Protein AF-A0A3B9QFB2-F1 (afdb_monomer)

Radius of gyration: 14.06 Å; Cα contacts (8 Å, |Δi|>4): 126; chains: 1; bounding box: 36×25×36 Å

Structure (mmCIF, N/CA/C/O backbone):
data_AF-A0A3B9QFB2-F1
#
_entry.id   AF-A0A3B9QFB2-F1
#
loop_
_atom_site.group_PDB
_atom_site.id
_atom_site.type_symbol
_atom_site.label_atom_id
_atom_site.label_alt_id
_atom_site.label_comp_id
_atom_site.label_asym_id
_atom_site.label_entity_id
_atom_site.label_seq_id
_atom_site.pdbx_PDB_ins_code
_atom_site.Cartn_x
_atom_site.Cartn_y
_atom_site.Cartn_z
_atom_site.occupancy
_atom_site.B_iso_or_equiv
_atom_site.auth_seq_id
_atom_site.auth_comp_id
_atom_site.auth_asym_id
_atom_site.auth_atom_id
_atom_site.pdbx_PDB_model_num
ATOM 1 N N . MET A 1 1 ? -4.551 10.655 -9.762 1.00 57.44 1 MET A N 1
ATOM 2 C CA . MET A 1 1 ? -4.635 10.297 -8.331 1.00 57.44 1 MET A CA 1
ATOM 3 C C . MET A 1 1 ? -3.223 10.327 -7.783 1.00 57.44 1 MET A C 1
ATOM 5 O O . MET A 1 1 ? -2.308 10.171 -8.579 1.00 57.44 1 MET A O 1
ATOM 9 N N . SER A 1 2 ? -3.035 10.685 -6.512 1.00 72.31 2 SER A N 1
ATOM 10 C CA . SER A 1 2 ? -1.705 11.011 -5.984 1.00 72.31 2 SER A CA 1
ATOM 11 C C . SER A 1 2 ? -1.165 9.862 -5.139 1.00 72.31 2 SER A C 1
ATOM 13 O O . SER A 1 2 ? -1.723 9.580 -4.077 1.00 72.31 2 SER A O 1
ATOM 15 N N . LEU A 1 3 ? -0.018 9.305 -5.550 1.00 87.94 3 LEU A N 1
ATOM 16 C CA . LEU A 1 3 ? 0.827 8.370 -4.790 1.00 87.94 3 LEU A CA 1
ATOM 17 C C . LEU A 1 3 ? 1.001 8.771 -3.306 1.00 87.94 3 LEU A C 1
ATOM 19 O O . LEU A 1 3 ? 1.260 7.934 -2.439 1.00 87.94 3 LEU A O 1
ATOM 23 N N . TYR A 1 4 ? 0.840 10.060 -2.995 1.00 90.38 4 TYR A N 1
ATOM 24 C CA . TYR A 1 4 ? 0.810 10.587 -1.637 1.00 90.38 4 TYR A CA 1
ATOM 25 C C . TYR A 1 4 ? -0.166 9.856 -0.703 1.00 90.38 4 TYR A C 1
ATOM 27 O O . TYR A 1 4 ? 0.244 9.474 0.391 1.00 90.38 4 TYR A O 1
ATOM 35 N N . TYR A 1 5 ? -1.432 9.656 -1.091 1.00 93.31 5 TYR A N 1
ATOM 36 C CA . TYR A 1 5 ? -2.428 9.080 -0.176 1.00 93.31 5 TYR A CA 1
ATOM 37 C C . TYR A 1 5 ? -2.165 7.600 0.106 1.00 93.31 5 TYR A C 1
ATOM 39 O O . TYR A 1 5 ? -2.332 7.175 1.247 1.00 93.31 5 TYR A O 1
ATOM 47 N N . VAL A 1 6 ? -1.664 6.849 -0.882 1.00 93.94 6 VAL A N 1
ATOM 48 C CA . VAL A 1 6 ? -1.227 5.455 -0.699 1.00 93.94 6 VAL A CA 1
ATOM 49 C C . VAL A 1 6 ? -0.061 5.385 0.288 1.00 93.94 6 VAL A C 1
ATOM 51 O O . VAL A 1 6 ? -0.112 4.636 1.261 1.00 93.94 6 VAL A O 1
ATOM 54 N N . GLN A 1 7 ? 0.977 6.206 0.088 1.00 91.94 7 GLN A N 1
ATOM 55 C CA . GLN A 1 7 ? 2.131 6.226 0.991 1.00 91.94 7 GLN A CA 1
ATOM 56 C C . GLN A 1 7 ? 1.758 6.693 2.399 1.00 91.94 7 GLN A C 1
ATOM 58 O O . GLN A 1 7 ? 2.254 6.134 3.372 1.00 91.94 7 GLN A O 1
ATOM 63 N N . LYS A 1 8 ? 0.870 7.687 2.519 1.00 92.94 8 LYS A N 1
ATOM 64 C CA . LYS A 1 8 ? 0.374 8.167 3.810 1.00 92.94 8 LYS A CA 1
ATOM 65 C C . LYS A 1 8 ? -0.391 7.072 4.552 1.00 92.94 8 LYS A C 1
ATOM 67 O O . LYS A 1 8 ? -0.109 6.846 5.723 1.00 92.94 8 LYS A O 1
ATOM 72 N N . PHE A 1 9 ? -1.307 6.383 3.871 1.00 95.31 9 PHE A N 1
ATOM 73 C CA . PHE A 1 9 ? -2.056 5.270 4.452 1.00 95.31 9 PHE A CA 1
ATOM 74 C C . PHE A 1 9 ? -1.113 4.185 4.983 1.00 95.31 9 PHE A C 1
ATOM 76 O O . PHE A 1 9 ? -1.206 3.801 6.145 1.00 95.31 9 PHE A O 1
ATOM 83 N N . LEU A 1 10 ? -0.161 3.737 4.159 1.00 95.25 10 LEU A N 1
ATOM 84 C CA . LEU A 1 10 ? 0.792 2.699 4.555 1.00 95.25 10 LEU A CA 1
ATOM 85 C C . LEU A 1 10 ? 1.719 3.162 5.686 1.00 95.25 10 LEU A C 1
ATOM 87 O O . LEU A 1 10 ? 2.029 2.386 6.585 1.00 95.25 10 LEU A O 1
ATOM 91 N N . PHE A 1 11 ? 2.140 4.427 5.680 1.00 93.19 11 PHE A N 1
ATOM 92 C CA . PHE A 1 11 ? 2.934 4.998 6.766 1.00 93.19 11 PHE A CA 1
ATOM 93 C C . PHE A 1 11 ? 2.178 4.994 8.101 1.00 93.19 11 PHE A C 1
ATOM 95 O O . PHE A 1 11 ? 2.762 4.633 9.122 1.00 93.19 11 PHE A O 1
ATOM 102 N N . GLU A 1 12 ? 0.899 5.379 8.103 1.00 94.56 12 GLU A N 1
ATOM 103 C CA . GLU A 1 12 ? 0.051 5.330 9.299 1.00 94.56 12 GLU A CA 1
ATOM 104 C C . GLU A 1 12 ? -0.164 3.878 9.752 1.00 94.56 12 GLU A C 1
ATOM 106 O O . GLU A 1 12 ? 0.034 3.562 10.925 1.00 94.56 12 GLU A O 1
ATOM 111 N N . LEU A 1 13 ? -0.468 2.972 8.817 1.00 95.44 13 LEU A N 1
ATOM 112 C CA . LEU A 1 13 ? -0.698 1.553 9.102 1.00 95.44 13 LEU A CA 1
ATOM 113 C C . LEU A 1 13 ? 0.531 0.873 9.716 1.00 95.44 13 LEU A C 1
ATOM 115 O O . LEU A 1 13 ? 0.411 0.093 10.654 1.00 95.44 13 LEU A O 1
ATOM 119 N N . ASN A 1 14 ? 1.729 1.195 9.240 1.00 92.06 14 ASN A N 1
ATOM 120 C CA . ASN A 1 14 ? 2.963 0.590 9.740 1.00 92.06 14 ASN A CA 1
ATOM 121 C C . ASN A 1 14 ? 3.373 1.080 11.142 1.00 92.06 14 ASN A C 1
ATOM 123 O O . ASN A 1 14 ? 4.334 0.557 11.701 1.00 92.06 14 ASN A O 1
ATOM 127 N N . ARG A 1 15 ? 2.698 2.092 11.707 1.00 91.69 15 ARG A N 1
ATOM 128 C CA . ARG A 1 15 ? 3.122 2.760 12.952 1.00 91.69 15 ARG A CA 1
ATOM 129 C C . ARG A 1 15 ? 2.081 2.767 14.067 1.00 91.69 15 ARG A C 1
ATOM 131 O O . ARG A 1 15 ? 2.457 2.998 15.212 1.00 91.69 15 ARG A O 1
ATOM 138 N N . ASP A 1 16 ? 0.808 2.578 13.743 1.00 93.94 16 ASP A N 1
ATOM 139 C CA . ASP A 1 16 ? -0.302 2.697 14.688 1.00 93.94 16 ASP A CA 1
ATOM 140 C C . ASP A 1 16 ? -1.025 1.347 14.850 1.00 93.94 16 ASP A C 1
ATOM 142 O O . ASP A 1 16 ? -1.695 0.871 13.933 1.00 93.94 16 ASP A O 1
ATOM 146 N N . GLU A 1 17 ? -0.896 0.734 16.031 1.00 93.25 17 GLU A N 1
ATOM 147 C CA . GLU A 1 17 ? -1.518 -0.555 16.374 1.00 93.25 17 GLU A CA 1
ATOM 148 C C . GLU A 1 17 ? -3.059 -0.497 16.389 1.00 93.25 17 GLU A C 1
ATOM 150 O O . GLU A 1 17 ? -3.731 -1.469 16.017 1.00 93.25 17 GLU A O 1
ATOM 155 N N . ASP A 1 18 ? -3.644 0.645 16.766 1.00 95.38 18 ASP A N 1
ATOM 156 C CA . ASP A 1 18 ? -5.095 0.839 16.715 1.00 95.38 18 ASP A CA 1
ATOM 157 C C . ASP A 1 18 ? -5.554 0.890 15.257 1.00 95.38 18 ASP A C 1
ATOM 159 O O . ASP A 1 18 ? -6.592 0.320 14.898 1.00 95.38 18 ASP A O 1
ATOM 163 N N . PHE A 1 19 ? -4.779 1.547 14.393 1.00 95.50 19 PHE A N 1
ATOM 164 C CA . PHE A 1 19 ? -5.082 1.604 12.968 1.00 95.50 19 PHE A CA 1
ATOM 165 C C . PHE A 1 19 ? -4.895 0.247 12.282 1.00 95.50 19 PHE A C 1
ATOM 167 O O . PHE A 1 19 ? -5.755 -0.152 11.495 1.00 95.50 19 PHE A O 1
ATOM 174 N N . GLN A 1 20 ? -3.867 -0.516 12.657 1.00 95.56 20 GLN A N 1
ATOM 175 C CA . GLN A 1 20 ? -3.695 -1.914 12.246 1.00 95.56 20 GLN A CA 1
ATOM 176 C C . GLN A 1 20 ? -4.895 -2.775 12.625 1.00 95.56 20 GLN A C 1
ATOM 178 O O . GLN A 1 20 ? -5.416 -3.514 11.789 1.00 95.56 20 GLN A O 1
ATOM 183 N N . SER A 1 21 ? -5.377 -2.643 13.861 1.00 95.44 21 SER A N 1
ATOM 184 C CA . SER A 1 21 ? -6.541 -3.386 14.348 1.00 95.44 21 SER A CA 1
ATOM 185 C C . SER A 1 21 ? -7.809 -3.028 13.567 1.00 95.44 21 SER A C 1
ATOM 187 O O . SER A 1 21 ? -8.580 -3.912 13.189 1.00 95.44 21 SER A O 1
ATOM 189 N N . ARG A 1 22 ? -8.014 -1.737 13.264 1.00 95.25 22 ARG A N 1
ATOM 190 C CA . ARG A 1 22 ? -9.137 -1.265 12.432 1.00 95.25 22 ARG A CA 1
ATOM 191 C C . ARG A 1 22 ? -9.052 -1.800 11.007 1.00 95.25 22 ARG A C 1
ATOM 193 O O . ARG A 1 22 ? -10.048 -2.297 10.493 1.00 95.25 22 ARG A O 1
ATOM 200 N N . TYR A 1 23 ? -7.874 -1.737 10.395 1.00 96.50 23 TYR A N 1
ATOM 201 C CA . TYR A 1 23 ? -7.634 -2.260 9.055 1.00 96.50 23 TYR A CA 1
ATOM 202 C C . TYR A 1 23 ? -7.814 -3.782 8.985 1.00 96.50 23 TYR A C 1
ATOM 204 O O . TYR A 1 23 ? -8.439 -4.284 8.053 1.00 96.50 23 TYR A O 1
ATOM 212 N N . ALA A 1 24 ? -7.347 -4.529 9.987 1.00 94.31 24 ALA A N 1
ATOM 213 C CA . ALA A 1 24 ? -7.548 -5.973 10.060 1.00 94.31 24 ALA A CA 1
ATOM 214 C C . ALA A 1 24 ? -9.033 -6.355 10.210 1.00 94.31 24 ALA A C 1
ATOM 216 O O . ALA A 1 24 ? -9.456 -7.371 9.658 1.00 94.31 24 ALA A O 1
ATOM 217 N N . ALA A 1 25 ? -9.819 -5.544 10.926 1.00 96.31 25 ALA A N 1
ATOM 218 C CA . ALA A 1 25 ? -11.251 -5.764 11.121 1.00 96.31 25 ALA A CA 1
ATOM 219 C C . ALA A 1 25 ? -12.096 -5.385 9.890 1.00 96.31 25 ALA A C 1
ATOM 221 O O . ALA A 1 25 ? -13.017 -6.119 9.532 1.00 96.31 25 ALA A O 1
ATOM 222 N N . ASP A 1 26 ? -11.791 -4.258 9.243 1.00 96.19 26 ASP A N 1
ATOM 223 C CA . ASP A 1 26 ? -12.456 -3.794 8.024 1.00 96.19 26 ASP A CA 1
ATOM 224 C C . ASP A 1 26 ? -11.473 -3.029 7.128 1.00 96.19 26 ASP A C 1
ATOM 226 O O . ASP A 1 26 ? -11.291 -1.812 7.242 1.00 96.19 26 ASP A O 1
ATOM 230 N N .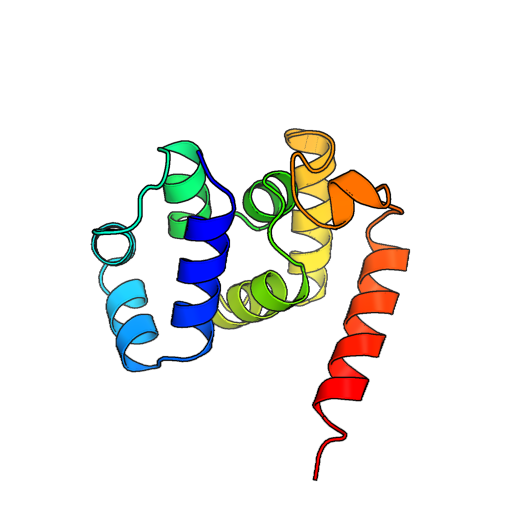 ARG A 1 27 ? -10.857 -3.757 6.189 1.00 94.12 27 ARG A N 1
ATOM 231 C CA . ARG A 1 27 ? -9.865 -3.186 5.269 1.00 94.12 27 ARG A CA 1
ATOM 232 C C . ARG A 1 27 ? -10.447 -2.060 4.430 1.00 94.12 27 ARG A C 1
ATOM 234 O O . ARG A 1 27 ? -9.784 -1.050 4.242 1.00 94.12 27 ARG A O 1
ATOM 241 N N . ARG A 1 28 ? -11.673 -2.215 3.920 1.00 93.94 28 ARG A N 1
ATOM 242 C CA . ARG A 1 28 ? -12.287 -1.216 3.034 1.00 93.94 28 ARG A CA 1
ATOM 243 C C . ARG A 1 28 ? -12.745 0.005 3.828 1.00 93.94 28 ARG A C 1
ATOM 245 O O . ARG A 1 28 ? -12.570 1.126 3.359 1.00 93.94 28 ARG A O 1
ATOM 252 N N . GLY A 1 29 ? -13.268 -0.200 5.035 1.00 94.69 29 GLY A N 1
ATOM 253 C CA . GLY A 1 29 ? -13.609 0.878 5.960 1.00 94.69 29 GLY A CA 1
ATOM 254 C C . GLY A 1 29 ? -12.395 1.693 6.406 1.00 94.69 29 GLY A C 1
ATOM 255 O O . GLY A 1 29 ? -12.488 2.914 6.491 1.00 94.69 29 GLY A O 1
ATOM 256 N N . ALA A 1 30 ? -11.236 1.060 6.614 1.00 94.94 30 ALA A N 1
ATOM 257 C CA . ALA A 1 30 ? -10.003 1.753 6.998 1.00 94.94 30 ALA A CA 1
ATOM 258 C C . ALA A 1 30 ? -9.448 2.693 5.910 1.00 94.94 30 ALA A C 1
ATOM 260 O O . ALA A 1 30 ? -8.717 3.628 6.230 1.00 94.94 30 ALA A O 1
ATOM 261 N N . LEU A 1 31 ? -9.822 2.487 4.642 1.00 94.56 31 LEU A N 1
ATOM 262 C CA . LEU A 1 31 ? -9.474 3.379 3.530 1.00 94.56 31 LEU A CA 1
ATOM 263 C C . LEU A 1 31 ? -10.365 4.629 3.462 1.00 94.56 31 LEU A C 1
ATOM 265 O O . LEU A 1 31 ? -10.075 5.554 2.700 1.00 94.56 31 LEU A O 1
ATOM 269 N N . ALA A 1 32 ? -11.456 4.680 4.233 1.00 91.81 32 ALA A N 1
ATOM 270 C CA . ALA A 1 32 ? -12.363 5.817 4.220 1.00 91.81 32 ALA A CA 1
ATOM 271 C C . ALA A 1 32 ? -11.644 7.096 4.683 1.00 91.81 32 ALA A C 1
ATOM 273 O O . ALA A 1 32 ? -11.049 7.144 5.756 1.00 91.81 32 ALA A O 1
ATOM 274 N N . GLY A 1 33 ? -11.730 8.156 3.874 1.00 88.94 33 GLY A N 1
ATOM 275 C CA . GLY A 1 33 ? -11.075 9.442 4.146 1.00 88.94 33 GLY A CA 1
ATOM 276 C C . GLY A 1 33 ? -9.738 9.645 3.428 1.00 88.94 33 GLY A C 1
ATOM 277 O O . GLY A 1 33 ? -9.203 10.754 3.466 1.00 88.94 33 GLY A O 1
ATOM 278 N N . PHE A 1 34 ? -9.233 8.629 2.726 1.00 92.44 34 PHE A N 1
ATOM 279 C CA . PHE A 1 34 ? -8.123 8.766 1.785 1.00 92.44 34 PHE A CA 1
ATOM 280 C C . PHE A 1 34 ? -8.673 8.937 0.362 1.00 92.44 34 PHE A C 1
ATOM 282 O O . PHE A 1 34 ? -9.587 8.220 -0.046 1.00 92.44 34 PHE A O 1
ATOM 289 N N . ASP A 1 35 ? -8.130 9.893 -0.396 1.00 93.50 35 ASP A N 1
ATOM 290 C CA . ASP A 1 35 ? -8.498 10.104 -1.803 1.00 93.50 35 ASP A CA 1
ATOM 291 C C . ASP A 1 35 ? -7.747 9.092 -2.679 1.00 93.50 35 ASP A C 1
ATOM 293 O O . ASP A 1 35 ? -6.661 9.366 -3.193 1.00 93.50 35 ASP A O 1
ATOM 297 N N . LEU A 1 36 ? -8.300 7.878 -2.731 1.00 93.94 36 LEU A N 1
ATOM 298 C CA . LEU A 1 36 ? -7.746 6.715 -3.418 1.00 93.94 36 LEU A CA 1
ATOM 299 C C . LEU A 1 36 ? -8.660 6.299 -4.572 1.00 93.94 36 LEU A C 1
ATOM 301 O O . LEU A 1 36 ? -9.877 6.167 -4.413 1.00 93.94 36 LEU A O 1
ATOM 305 N N . SER A 1 37 ? -8.064 6.010 -5.720 1.00 93.69 37 SER A N 1
ATOM 306 C CA . SER A 1 37 ? -8.727 5.363 -6.851 1.00 93.69 37 SER A CA 1
ATOM 307 C C . SER A 1 37 ? -9.147 3.930 -6.529 1.00 93.69 37 SER A C 1
ATOM 309 O O . SER A 1 37 ? -8.650 3.307 -5.592 1.00 93.69 37 SER A O 1
ATOM 311 N N . ASP A 1 38 ? -10.028 3.369 -7.357 1.00 92.81 38 ASP A N 1
ATOM 312 C CA . ASP A 1 38 ? -10.436 1.968 -7.227 1.00 92.81 38 ASP A CA 1
ATOM 313 C C . ASP A 1 38 ? -9.249 0.995 -7.361 1.00 92.81 38 ASP A C 1
ATOM 315 O O . ASP A 1 38 ? -9.213 -0.021 -6.668 1.00 92.81 38 ASP A O 1
ATOM 319 N N . GLU A 1 39 ? -8.261 1.317 -8.209 1.00 92.94 39 GLU A N 1
ATOM 320 C CA . GLU A 1 39 ? -7.025 0.533 -8.383 1.00 92.94 39 GLU A CA 1
ATOM 321 C C . GLU A 1 39 ? -6.201 0.518 -7.086 1.00 92.94 39 GLU A C 1
ATOM 323 O O . GLU A 1 39 ? -5.830 -0.549 -6.601 1.00 92.94 39 GLU A O 1
ATOM 328 N N . GLU A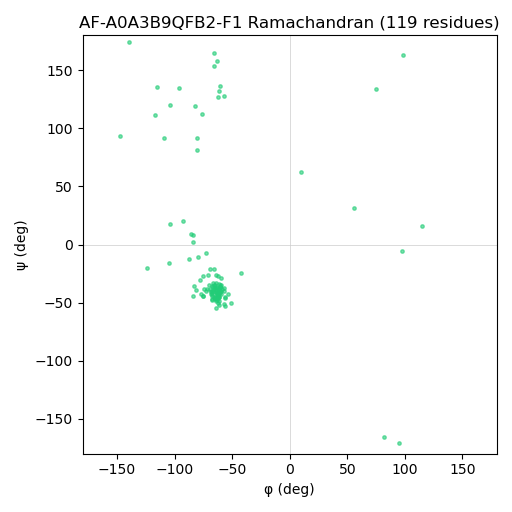 1 40 ? -5.984 1.685 -6.473 1.00 94.31 40 GLU A N 1
ATOM 329 C CA . GLU A 1 40 ? -5.225 1.825 -5.222 1.00 94.31 40 GLU A CA 1
ATOM 330 C C . GLU A 1 40 ? -5.949 1.178 -4.036 1.00 94.31 40 GLU A C 1
ATOM 332 O O . GLU A 1 40 ? -5.332 0.478 -3.233 1.00 94.31 40 GLU A O 1
ATOM 337 N N . GLN A 1 41 ? -7.269 1.362 -3.934 1.00 94.88 41 GLN A N 1
ATOM 338 C CA . GLN A 1 41 ? -8.064 0.713 -2.892 1.00 94.88 41 GLN A CA 1
ATOM 339 C C . GLN A 1 41 ? -7.992 -0.809 -3.012 1.00 94.88 41 GLN A C 1
ATOM 341 O O . GLN A 1 41 ? -7.838 -1.511 -2.010 1.00 94.88 41 GLN A O 1
ATOM 346 N N . ARG A 1 42 ? -8.079 -1.337 -4.236 1.00 94.69 42 ARG A N 1
ATOM 347 C CA . ARG A 1 42 ? -7.937 -2.771 -4.476 1.00 94.69 42 ARG A CA 1
ATOM 348 C C . ARG A 1 42 ? -6.556 -3.262 -4.053 1.00 94.69 42 ARG A C 1
ATOM 350 O O . ARG A 1 42 ? -6.485 -4.211 -3.281 1.00 94.69 42 ARG A O 1
ATOM 357 N N . ALA A 1 43 ? -5.498 -2.569 -4.472 1.00 94.50 43 ALA A N 1
ATOM 358 C CA . ALA A 1 43 ? -4.123 -2.921 -4.130 1.00 94.50 43 ALA A CA 1
ATOM 359 C C . ALA A 1 43 ? -3.898 -2.984 -2.609 1.00 94.50 43 ALA A C 1
ATOM 361 O O . ALA A 1 43 ? -3.256 -3.903 -2.107 1.00 94.50 43 ALA A O 1
ATOM 362 N N . LEU A 1 44 ? -4.486 -2.044 -1.864 1.00 95.19 44 LEU A N 1
ATOM 363 C CA . LEU A 1 44 ? -4.407 -2.012 -0.404 1.00 95.19 44 LEU A CA 1
ATOM 364 C C . LEU A 1 44 ? -5.261 -3.100 0.260 1.00 95.19 44 LEU A C 1
ATOM 366 O O . LEU A 1 44 ? -4.820 -3.698 1.228 1.00 95.19 44 LEU A O 1
ATOM 370 N N . THR A 1 45 ? -6.471 -3.380 -0.231 1.00 95.38 45 THR A N 1
ATOM 371 C CA . THR A 1 45 ? -7.354 -4.390 0.391 1.00 95.38 45 THR A CA 1
ATOM 372 C C . THR A 1 45 ? -6.982 -5.843 0.070 1.00 95.38 45 THR A C 1
ATOM 374 O O . THR A 1 45 ? -7.220 -6.720 0.912 1.00 95.38 45 THR A O 1
ATOM 377 N N . GLU A 1 46 ? -6.405 -6.103 -1.109 1.00 94.62 46 GLU A N 1
ATOM 378 C CA . GLU A 1 46 ? -5.932 -7.414 -1.598 1.00 94.62 46 GLU A CA 1
ATOM 379 C C . GLU A 1 46 ? -4.441 -7.685 -1.301 1.00 94.62 46 GLU A C 1
ATOM 381 O O . GLU A 1 46 ? -3.892 -8.671 -1.784 1.00 94.62 46 GLU A O 1
ATOM 386 N N . PRO A 1 47 ? -3.857 -6.969 -0.329 1.00 91.69 47 PRO A N 1
ATOM 387 C CA . PRO A 1 47 ? -2.415 -6.654 -0.236 1.00 91.69 47 PRO A CA 1
ATOM 388 C C . PRO A 1 47 ? -1.571 -6.999 -1.477 1.00 91.69 47 PRO A C 1
ATOM 390 O O . PRO A 1 47 ? -0.652 -7.814 -1.418 1.00 91.69 47 PRO A O 1
ATOM 393 N N . ASP A 1 48 ? -1.874 -6.364 -2.609 1.00 95.00 48 ASP A N 1
ATOM 394 C CA . ASP A 1 48 ? -1.185 -6.613 -3.876 1.00 95.00 48 ASP A CA 1
ATOM 395 C C . ASP A 1 48 ? 0.152 -5.857 -3.912 1.00 95.00 48 ASP A C 1
ATOM 397 O O . ASP A 1 48 ? 0.234 -4.687 -4.301 1.00 95.00 48 ASP A O 1
ATOM 401 N N . ILE A 1 49 ? 1.216 -6.530 -3.468 1.00 95.25 49 ILE A N 1
ATOM 402 C CA . ILE A 1 49 ? 2.571 -5.969 -3.412 1.00 95.25 49 ILE A CA 1
ATOM 403 C C . ILE A 1 49 ? 3.053 -5.538 -4.802 1.00 95.25 49 ILE A C 1
ATOM 405 O O . ILE A 1 49 ? 3.681 -4.486 -4.935 1.00 95.25 49 ILE A O 1
ATOM 409 N N . GLY A 1 50 ? 2.748 -6.324 -5.836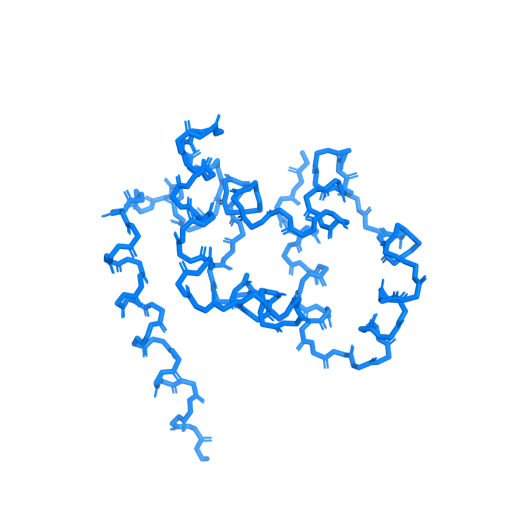 1.00 93.75 50 GLY A N 1
ATOM 410 C CA . GLY A 1 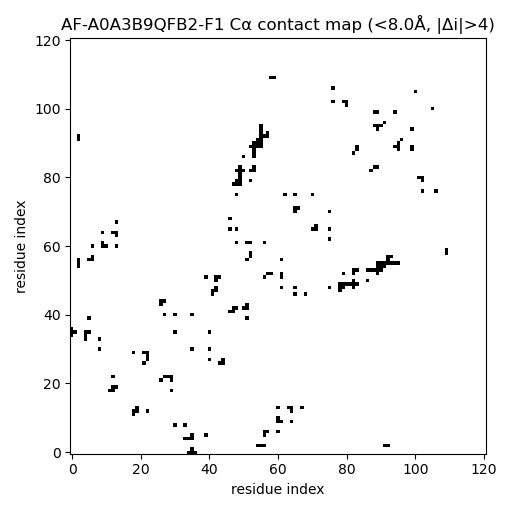50 ? 3.173 -6.049 -7.204 1.00 93.75 50 GLY A CA 1
ATOM 411 C C . GLY A 1 50 ? 2.545 -4.769 -7.750 1.00 93.75 50 GLY A C 1
ATOM 412 O O . GLY A 1 50 ? 3.251 -3.907 -8.280 1.00 93.75 50 GLY A O 1
ATOM 413 N N . LEU A 1 51 ? 1.236 -4.605 -7.559 1.00 94.25 51 LEU A N 1
ATOM 414 C CA . LEU A 1 51 ? 0.517 -3.407 -7.978 1.00 94.25 51 LEU A CA 1
ATOM 415 C C . LEU A 1 51 ? 0.922 -2.174 -7.158 1.00 94.25 51 LEU A C 1
ATOM 417 O O . LEU A 1 51 ? 1.151 -1.110 -7.733 1.00 94.25 51 LEU A O 1
ATOM 421 N N . LEU A 1 52 ? 1.079 -2.299 -5.836 1.00 94.38 52 LEU A N 1
ATOM 422 C CA . LEU A 1 52 ? 1.553 -1.196 -4.987 1.00 94.38 52 LEU A CA 1
ATOM 423 C C . LEU A 1 52 ? 2.956 -0.730 -5.396 1.00 94.38 52 LEU A C 1
ATOM 425 O O . LEU A 1 52 ? 3.221 0.475 -5.466 1.00 94.38 52 LEU A O 1
ATOM 429 N N . PHE A 1 53 ? 3.846 -1.667 -5.722 1.00 92.19 53 PHE A N 1
ATOM 430 C CA . PHE A 1 53 ? 5.171 -1.336 -6.228 1.00 92.19 53 PHE A CA 1
ATOM 431 C C . PHE A 1 53 ? 5.105 -0.644 -7.592 1.00 92.19 53 PHE A C 1
ATOM 433 O O . PHE A 1 53 ? 5.730 0.398 -7.787 1.00 92.19 53 PHE A O 1
ATOM 440 N N . HIS A 1 54 ? 4.293 -1.171 -8.511 1.00 91.06 54 HIS A N 1
ATOM 441 C CA . HIS A 1 54 ? 4.064 -0.576 -9.823 1.00 91.06 54 HIS A CA 1
ATOM 442 C C . HIS A 1 54 ? 3.512 0.858 -9.739 1.00 91.06 54 HIS A C 1
ATOM 444 O O . HIS A 1 54 ? 3.931 1.726 -10.505 1.00 91.06 54 HIS A O 1
ATOM 450 N N . ILE A 1 55 ? 2.619 1.145 -8.788 1.00 91.44 55 ILE A N 1
ATOM 451 C CA . ILE A 1 55 ? 2.087 2.498 -8.549 1.00 91.44 55 ILE A CA 1
ATOM 452 C C . ILE A 1 55 ? 3.192 3.466 -8.086 1.00 91.44 55 ILE A C 1
ATOM 454 O O . ILE A 1 55 ? 3.107 4.662 -8.357 1.00 91.44 55 ILE A O 1
ATOM 458 N N . GLY A 1 56 ? 4.258 2.964 -7.455 1.00 90.06 56 GLY A N 1
ATOM 459 C CA . GLY A 1 56 ? 5.404 3.771 -7.026 1.00 90.06 56 GLY A CA 1
ATOM 460 C C . GLY A 1 56 ? 5.602 3.864 -5.522 1.00 90.06 56 GLY A C 1
ATOM 461 O O . GLY A 1 56 ? 6.322 4.751 -5.055 1.00 90.06 56 GLY A O 1
ATOM 462 N N . VAL A 1 57 ? 4.968 2.981 -4.744 1.00 91.19 57 VAL A N 1
ATOM 463 C CA . VAL A 1 57 ? 5.168 2.934 -3.293 1.00 91.19 57 VAL A CA 1
ATOM 464 C C . VAL A 1 57 ? 6.637 2.642 -2.977 1.00 91.19 57 VAL A C 1
ATOM 466 O O . VAL A 1 57 ? 7.273 1.783 -3.588 1.00 91.19 57 VAL A O 1
ATOM 469 N N . ASN A 1 58 ? 7.187 3.367 -2.002 1.00 86.25 58 ASN A N 1
ATOM 470 C CA . ASN A 1 58 ? 8.549 3.155 -1.526 1.00 86.25 58 ASN A CA 1
ATOM 471 C C . ASN A 1 58 ? 8.723 1.734 -0.950 1.00 86.25 58 ASN A C 1
ATOM 473 O O . ASN A 1 58 ? 7.935 1.311 -0.102 1.00 86.25 58 ASN A O 1
ATOM 477 N N . GLY A 1 59 ? 9.788 1.032 -1.354 1.00 86.44 59 GLY A N 1
ATOM 478 C CA . GLY A 1 59 ? 10.054 -0.344 -0.933 1.00 86.44 59 GLY A CA 1
ATOM 479 C C . GLY A 1 59 ? 10.223 -0.540 0.580 1.00 86.44 59 GLY A C 1
ATOM 480 O O . GLY A 1 59 ? 9.861 -1.596 1.079 1.00 86.44 59 GLY A O 1
ATOM 481 N N . GLN A 1 60 ? 10.702 0.454 1.341 1.00 86.06 60 GLN A N 1
ATOM 482 C CA . GLN A 1 60 ? 10.791 0.351 2.809 1.00 86.06 60 GLN A CA 1
ATOM 483 C C . GLN A 1 60 ? 9.396 0.319 3.446 1.00 86.06 60 GLN A C 1
ATOM 485 O O . GLN A 1 60 ? 9.090 -0.555 4.253 1.00 86.06 60 GLN A O 1
ATOM 490 N N . ILE A 1 61 ? 8.518 1.242 3.037 1.00 90.12 61 ILE A N 1
ATOM 491 C CA . ILE A 1 61 ? 7.126 1.293 3.510 1.00 90.12 61 ILE A CA 1
ATOM 492 C C . ILE A 1 61 ? 6.385 0.014 3.097 1.00 90.12 61 ILE A C 1
ATOM 494 O O . ILE A 1 61 ? 5.632 -0.554 3.891 1.00 90.12 61 ILE A O 1
ATOM 498 N N . LEU A 1 62 ? 6.620 -0.448 1.866 1.00 92.12 62 LEU A N 1
ATOM 499 C CA . LEU A 1 62 ? 5.995 -1.651 1.329 1.00 92.12 62 LEU A CA 1
ATOM 500 C C . LEU A 1 62 ? 6.479 -2.927 2.034 1.00 92.12 62 LEU A C 1
ATOM 502 O O . LEU A 1 62 ? 5.674 -3.820 2.278 1.00 92.12 62 LEU A O 1
ATOM 506 N N . MET A 1 63 ? 7.754 -2.993 2.422 1.00 91.44 63 MET A N 1
ATOM 507 C CA . MET A 1 63 ? 8.319 -4.114 3.180 1.00 91.44 63 MET A CA 1
ATOM 508 C C . MET A 1 63 ? 7.627 -4.283 4.539 1.00 91.44 63 MET A C 1
ATOM 510 O O . MET A 1 63 ? 7.224 -5.393 4.882 1.00 91.44 6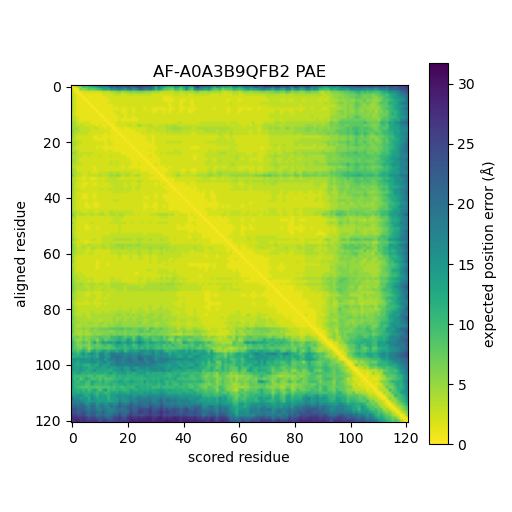3 MET A O 1
ATOM 514 N N . HIS A 1 64 ? 7.399 -3.196 5.281 1.00 91.94 64 HIS A N 1
ATOM 515 C CA . HIS A 1 64 ? 6.659 -3.267 6.548 1.00 91.94 64 HIS A CA 1
ATOM 516 C C . HIS A 1 64 ? 5.201 -3.705 6.353 1.00 91.94 64 HIS A C 1
ATOM 518 O O . HIS A 1 64 ? 4.683 -4.484 7.151 1.00 91.94 64 HIS A O 1
ATOM 524 N N . PHE A 1 65 ? 4.560 -3.274 5.264 1.00 94.56 65 PHE A N 1
ATOM 525 C CA . PHE A 1 65 ? 3.207 -3.714 4.924 1.00 94.56 65 PHE A CA 1
ATOM 526 C C . PHE A 1 65 ? 3.156 -5.208 4.570 1.00 94.56 65 PHE A C 1
ATOM 528 O O . PHE A 1 65 ? 2.253 -5.923 5.006 1.00 94.56 65 PHE A O 1
ATOM 535 N N . ALA A 1 66 ? 4.152 -5.705 3.833 1.00 94.00 66 ALA A N 1
ATOM 536 C CA . ALA A 1 66 ? 4.299 -7.126 3.543 1.00 94.00 66 ALA A CA 1
ATOM 537 C C . ALA A 1 66 ? 4.491 -7.940 4.835 1.00 94.00 66 ALA A C 1
ATOM 539 O O . ALA A 1 66 ? 3.792 -8.933 5.045 1.00 94.00 66 ALA A O 1
ATOM 540 N N . ALA A 1 67 ? 5.351 -7.468 5.744 1.00 92.25 67 ALA A N 1
ATOM 541 C CA . ALA A 1 67 ? 5.558 -8.084 7.052 1.00 92.25 67 ALA A CA 1
ATOM 542 C C . ALA A 1 67 ? 4.273 -8.096 7.900 1.00 92.25 67 ALA A C 1
ATOM 544 O O . ALA A 1 67 ? 3.939 -9.123 8.491 1.00 92.25 67 ALA A O 1
ATOM 545 N N . PHE A 1 68 ? 3.498 -7.003 7.899 1.00 93.38 68 PHE A N 1
ATOM 546 C CA . PHE A 1 68 ? 2.182 -6.940 8.548 1.00 93.38 68 PHE A CA 1
ATOM 547 C C . PHE A 1 68 ? 1.223 -8.019 8.015 1.00 93.38 68 PHE A C 1
ATOM 549 O O . PHE A 1 68 ? 0.471 -8.630 8.773 1.00 93.38 68 PHE A O 1
ATOM 556 N N . HIS A 1 69 ? 1.289 -8.311 6.716 1.00 94.50 69 HIS A N 1
ATOM 557 C CA . HIS A 1 69 ? 0.515 -9.370 6.071 1.00 94.50 69 HIS A CA 1
ATOM 558 C C . HIS A 1 69 ? 1.138 -10.772 6.163 1.00 94.50 69 HIS A C 1
ATOM 560 O O . HIS A 1 69 ? 0.603 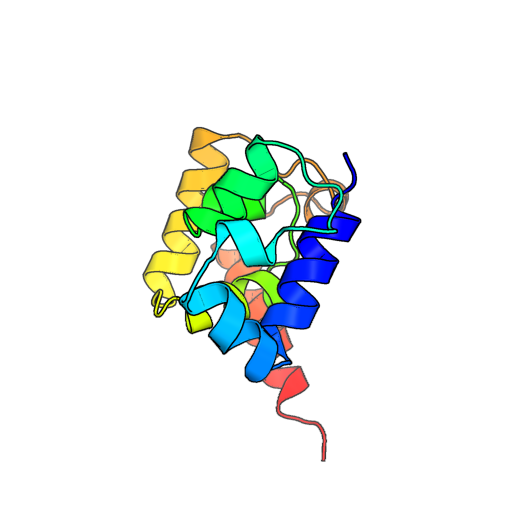-11.703 5.561 1.00 94.50 69 HIS A O 1
ATOM 566 N N . SER A 1 70 ? 2.214 -10.949 6.941 1.00 94.50 70 SER A N 1
ATOM 567 C CA . SER A 1 70 ? 2.959 -12.215 7.054 1.00 94.50 70 SER A CA 1
ATOM 568 C C . SER A 1 70 ? 3.457 -12.746 5.702 1.00 94.50 70 SER A C 1
ATOM 570 O O . SER A 1 70 ? 3.523 -13.954 5.487 1.00 94.50 70 SER A O 1
ATOM 572 N N . ILE A 1 71 ? 3.773 -11.841 4.772 1.00 93.38 71 ILE A N 1
ATOM 573 C CA . ILE A 1 71 ? 4.410 -12.183 3.502 1.00 93.38 71 ILE A CA 1
ATOM 574 C C . ILE A 1 71 ? 5.909 -12.312 3.764 1.00 93.38 71 ILE A C 1
ATOM 576 O O . ILE A 1 71 ? 6.565 -11.356 4.182 1.00 93.38 71 ILE A O 1
ATOM 580 N N . GLU A 1 72 ? 6.445 -13.500 3.506 1.00 92.06 72 GLU A N 1
ATOM 581 C CA . GLU A 1 72 ? 7.867 -13.782 3.668 1.00 92.06 72 GLU A CA 1
ATOM 582 C C . GLU A 1 72 ? 8.712 -12.985 2.673 1.00 92.06 72 GLU A C 1
ATOM 584 O O . GLU A 1 72 ? 8.281 -12.652 1.568 1.00 92.06 72 GLU A O 1
ATOM 589 N N . TRP A 1 73 ? 9.969 -12.725 3.034 1.00 87.56 73 TRP A N 1
ATOM 590 C CA . TRP A 1 73 ? 10.877 -11.908 2.224 1.00 87.56 73 TRP A CA 1
ATOM 591 C C . TRP A 1 73 ? 11.008 -12.391 0.771 1.00 87.56 73 TRP A C 1
ATOM 593 O O . TRP A 1 73 ? 10.976 -11.591 -0.162 1.00 87.56 73 TRP A O 1
ATOM 603 N N . GLN A 1 74 ? 11.124 -13.705 0.558 1.00 90.62 74 GLN A N 1
ATOM 604 C CA . GLN A 1 74 ? 11.245 -14.272 -0.790 1.00 90.62 74 GLN A CA 1
ATOM 605 C C . GLN A 1 74 ? 9.970 -14.063 -1.618 1.00 90.62 74 GLN A C 1
ATOM 607 O O . GLN A 1 74 ? 10.060 -13.738 -2.804 1.00 90.62 74 GLN A O 1
ATOM 612 N N . ASP A 1 75 ? 8.803 -14.182 -0.984 1.00 93.19 75 ASP A N 1
ATOM 613 C CA . ASP A 1 75 ? 7.507 -13.973 -1.629 1.00 93.19 75 ASP A CA 1
ATOM 614 C C . ASP A 1 75 ? 7.270 -12.492 -1.927 1.00 93.19 75 ASP A C 1
ATOM 616 O O . ASP A 1 75 ? 6.770 -12.158 -2.996 1.00 93.19 75 ASP A O 1
ATOM 620 N N . TYR A 1 76 ? 7.689 -11.594 -1.032 1.00 92.69 76 TYR A N 1
ATOM 621 C CA . TYR A 1 76 ? 7.686 -10.151 -1.267 1.00 92.69 76 TYR A CA 1
ATOM 622 C C . TYR A 1 76 ? 8.490 -9.799 -2.525 1.00 92.69 76 TYR A C 1
ATOM 624 O O . TYR A 1 76 ? 7.967 -9.179 -3.452 1.00 92.69 76 TYR A O 1
ATOM 632 N N . LEU A 1 77 ? 9.739 -10.269 -2.604 1.00 90.44 77 LEU A N 1
ATOM 633 C CA . LEU A 1 77 ? 10.600 -10.049 -3.765 1.00 90.44 77 LEU A CA 1
ATOM 634 C C . LEU A 1 77 ? 10.012 -10.650 -5.050 1.00 90.44 77 LEU A C 1
ATOM 636 O O . LEU A 1 77 ? 10.159 -10.060 -6.122 1.00 90.44 77 LEU A O 1
ATOM 640 N N . GLN A 1 78 ? 9.356 -11.811 -4.967 1.00 92.12 78 GLN A N 1
ATOM 641 C CA . GLN A 1 78 ? 8.700 -12.427 -6.119 1.00 92.12 78 GLN A CA 1
ATOM 642 C C . GLN A 1 78 ? 7.494 -11.613 -6.589 1.00 92.12 78 GLN A C 1
ATOM 644 O O . GLN A 1 78 ? 7.413 -11.301 -7.772 1.00 92.12 78 GLN A O 1
ATOM 649 N N . GLN A 1 79 ? 6.621 -11.183 -5.680 1.00 93.94 79 GLN A N 1
ATOM 650 C CA . GLN A 1 79 ? 5.457 -10.366 -6.028 1.00 93.94 79 GLN A CA 1
ATOM 651 C C . GLN A 1 79 ? 5.855 -9.023 -6.650 1.00 93.94 79 GLN A C 1
ATOM 653 O O . GLN A 1 79 ? 5.182 -8.542 -7.558 1.00 93.94 79 GLN A O 1
ATOM 658 N N . MET A 1 80 ? 6.978 -8.431 -6.228 1.00 91.12 80 MET A N 1
ATOM 659 C CA . MET A 1 80 ? 7.523 -7.244 -6.893 1.00 91.12 80 MET A CA 1
ATOM 660 C C . MET A 1 80 ? 7.939 -7.522 -8.344 1.00 91.12 80 MET A C 1
ATOM 662 O O . MET A 1 80 ? 7.661 -6.694 -9.211 1.00 91.12 80 MET A O 1
ATOM 666 N N . ARG A 1 81 ? 8.591 -8.665 -8.625 1.00 89.06 81 ARG A N 1
ATOM 667 C CA . ARG A 1 81 ? 8.932 -9.076 -10.006 1.00 89.06 81 ARG A CA 1
ATOM 668 C C . ARG A 1 81 ? 7.670 -9.269 -10.833 1.00 89.06 81 ARG A C 1
ATOM 670 O O . ARG A 1 81 ? 7.530 -8.646 -11.881 1.00 89.06 81 ARG A O 1
ATOM 677 N N . ASP A 1 82 ? 6.743 -10.066 -10.311 1.00 92.38 82 ASP A N 1
ATOM 678 C CA . ASP A 1 82 ? 5.492 -10.405 -10.986 1.00 92.38 82 ASP A CA 1
ATOM 679 C C . ASP A 1 82 ? 4.660 -9.148 -11.270 1.00 92.38 82 ASP A C 1
ATOM 681 O O . ASP A 1 82 ? 4.030 -9.038 -12.322 1.00 92.38 82 ASP A O 1
ATOM 685 N N . GLY A 1 83 ? 4.704 -8.162 -10.369 1.00 90.44 83 GLY A N 1
ATOM 686 C CA . GLY A 1 83 ? 4.064 -6.864 -10.547 1.00 90.44 83 GLY A CA 1
ATOM 687 C C . GLY A 1 83 ? 4.625 -6.066 -11.721 1.00 90.44 83 GLY A C 1
ATOM 688 O O . GLY A 1 83 ? 3.855 -5.509 -12.501 1.00 90.44 83 GLY A O 1
ATOM 689 N N . ILE A 1 84 ? 5.950 -6.042 -11.893 1.00 88.12 84 ILE A N 1
ATOM 690 C CA . ILE A 1 84 ? 6.588 -5.379 -13.041 1.00 88.12 84 ILE A CA 1
ATOM 691 C C . ILE A 1 84 ? 6.282 -6.116 -14.345 1.00 88.12 84 ILE A C 1
ATOM 693 O O . ILE A 1 84 ? 5.982 -5.468 -15.349 1.00 88.12 84 ILE A O 1
ATOM 697 N N . ASP A 1 85 ? 6.294 -7.448 -14.330 1.00 89.25 85 ASP A N 1
ATOM 698 C CA . ASP A 1 85 ? 5.965 -8.256 -15.507 1.00 89.25 85 ASP A CA 1
ATOM 699 C C . ASP A 1 85 ? 4.487 -8.104 -15.913 1.00 89.25 85 ASP A C 1
ATOM 701 O O . ASP A 1 85 ? 4.165 -8.066 -17.102 1.00 89.25 85 ASP A O 1
ATOM 705 N N . THR A 1 86 ? 3.584 -7.972 -14.935 1.00 91.69 86 THR A N 1
ATOM 706 C CA . THR A 1 86 ? 2.129 -7.895 -15.157 1.00 91.69 86 THR A CA 1
ATOM 707 C C . THR A 1 86 ? 1.653 -6.482 -15.490 1.00 91.69 86 THR A C 1
ATOM 709 O O . THR A 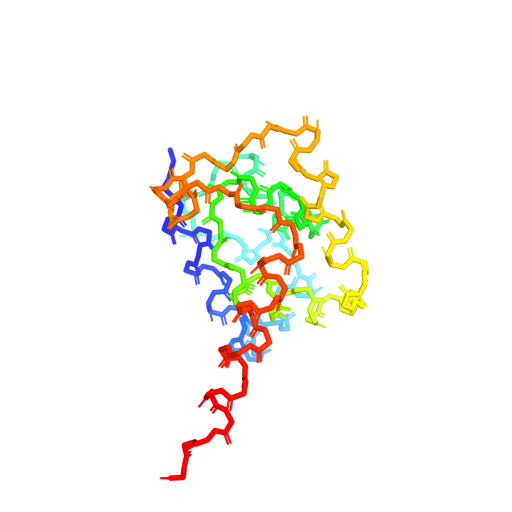1 86 ? 0.835 -6.300 -16.394 1.00 91.69 86 THR A O 1
ATOM 712 N N . HIS A 1 87 ? 2.132 -5.474 -14.760 1.00 88.62 87 HIS A N 1
ATOM 713 C CA . HIS A 1 87 ? 1.632 -4.099 -14.853 1.00 88.62 87 HIS A CA 1
ATOM 714 C C . HIS A 1 87 ? 2.581 -3.160 -15.608 1.00 88.62 87 HIS A C 1
ATOM 716 O O . HIS A 1 87 ? 2.160 -2.095 -16.064 1.00 88.62 87 HIS A O 1
ATOM 722 N N . GLY A 1 88 ? 3.841 -3.557 -15.798 1.00 85.25 88 GLY A N 1
ATOM 723 C CA . GLY A 1 88 ? 4.875 -2.755 -16.443 1.00 85.25 88 GLY A CA 1
ATOM 724 C C . GLY A 1 88 ? 5.743 -1.972 -15.448 1.00 85.25 88 GLY A C 1
ATOM 725 O O . GLY A 1 88 ? 5.666 -2.179 -14.235 1.00 85.25 88 GLY A O 1
ATOM 726 N N . PRO A 1 89 ? 6.595 -1.054 -15.941 1.00 84.06 89 PRO A N 1
ATOM 727 C CA . PRO A 1 89 ? 7.537 -0.321 -15.100 1.00 84.06 89 PRO A CA 1
ATOM 728 C C . PRO A 1 89 ? 6.820 0.561 -14.072 1.00 84.06 89 PRO A C 1
ATOM 730 O O . PRO A 1 89 ? 5.673 0.960 -14.269 1.00 84.06 89 PRO A O 1
ATOM 733 N N . VAL A 1 90 ? 7.528 0.893 -12.991 1.00 84.56 90 VAL A N 1
ATOM 734 C CA . VAL A 1 90 ? 7.013 1.757 -11.923 1.00 84.56 90 VAL A CA 1
ATOM 735 C C . VAL A 1 90 ? 6.565 3.115 -12.483 1.00 84.56 90 VAL A C 1
ATOM 737 O O . VAL A 1 90 ? 7.334 3.783 -13.177 1.00 84.56 90 VAL A O 1
ATOM 740 N N . ARG A 1 91 ? 5.325 3.517 -12.178 1.00 83.31 91 ARG A N 1
ATOM 741 C CA . ARG A 1 91 ? 4.670 4.715 -12.730 1.00 83.31 91 ARG A CA 1
ATOM 742 C C . ARG A 1 91 ? 5.181 6.017 -12.114 1.00 83.31 91 ARG A C 1
ATOM 744 O O . ARG A 1 91 ? 5.405 6.984 -12.838 1.00 83.31 91 ARG A O 1
ATOM 751 N N . GLU A 1 92 ? 5.340 6.056 -10.792 1.00 78.44 92 GLU A N 1
ATOM 752 C CA . GLU A 1 92 ? 5.666 7.272 -10.036 1.00 78.44 92 GLU A CA 1
ATOM 753 C C . GLU A 1 92 ? 6.694 7.015 -8.917 1.00 78.44 92 GLU A C 1
ATOM 755 O O . GLU A 1 92 ? 7.107 5.889 -8.649 1.00 78.44 92 GLU A O 1
ATOM 760 N N . GLY A 1 93 ? 7.139 8.083 -8.250 1.00 75.19 93 GLY A N 1
ATOM 761 C CA . GLY A 1 93 ? 8.042 7.991 -7.103 1.00 75.19 93 GLY A CA 1
ATOM 762 C C . GLY A 1 93 ? 9.519 7.825 -7.471 1.00 75.19 93 GLY A C 1
ATOM 763 O O . GLY A 1 93 ? 9.944 8.074 -8.600 1.00 75.19 93 GLY A O 1
ATOM 764 N N . VAL A 1 94 ? 10.330 7.440 -6.481 1.00 68.00 94 VAL A N 1
ATOM 765 C CA . VAL A 1 94 ? 11.802 7.408 -6.603 1.00 68.00 94 VAL A CA 1
ATOM 766 C C . VAL A 1 94 ? 12.257 6.449 -7.707 1.00 68.00 94 VAL A C 1
ATOM 768 O O . VAL A 1 94 ? 13.184 6.770 -8.447 1.00 68.00 94 VAL A O 1
ATOM 771 N N . TYR A 1 95 ? 11.568 5.319 -7.882 1.00 67.19 95 TYR A N 1
ATOM 772 C CA . TYR A 1 95 ? 11.954 4.293 -8.856 1.00 67.19 95 TYR A CA 1
ATOM 773 C C . TYR A 1 95 ? 11.643 4.671 -10.307 1.00 67.19 95 TYR A C 1
ATOM 775 O O . TYR A 1 95 ? 12.361 4.237 -11.207 1.00 67.19 95 TYR A O 1
ATOM 783 N N . ALA A 1 96 ? 10.631 5.513 -10.545 1.00 66.88 96 ALA A N 1
ATOM 784 C CA . ALA A 1 96 ? 10.389 6.078 -11.872 1.00 66.88 96 ALA A CA 1
ATOM 785 C C . ALA A 1 96 ? 11.524 7.033 -12.289 1.00 66.88 96 ALA A C 1
ATOM 787 O O . ALA A 1 96 ? 11.882 7.103 -13.462 1.00 66.88 96 ALA A O 1
ATOM 788 N N . VAL A 1 97 ? 12.125 7.741 -11.322 1.00 58.56 97 VAL A N 1
ATOM 789 C CA . VAL A 1 97 ? 13.191 8.728 -11.566 1.00 58.56 97 VAL A CA 1
ATOM 790 C C . VAL A 1 97 ? 14.564 8.074 -11.739 1.00 58.56 97 VAL A C 1
ATOM 792 O O . VAL A 1 97 ? 15.341 8.515 -12.583 1.00 58.56 97 VAL A O 1
ATOM 795 N N . THR A 1 98 ? 14.885 7.035 -10.964 1.00 58.62 98 THR A N 1
ATOM 796 C CA . THR A 1 98 ? 16.209 6.384 -11.019 1.00 58.62 98 THR A CA 1
ATOM 797 C C . THR A 1 98 ? 16.308 5.271 -12.058 1.00 58.62 98 THR A C 1
ATOM 799 O O . THR A 1 98 ? 17.408 4.807 -12.342 1.00 58.62 98 THR A O 1
ATOM 802 N N . GLY A 1 99 ? 15.175 4.830 -12.612 1.00 61.12 99 GLY A N 1
ATOM 803 C CA . GLY A 1 99 ? 15.088 3.570 -13.335 1.00 61.12 99 GLY A CA 1
ATOM 804 C C . GLY A 1 99 ? 15.102 2.396 -12.35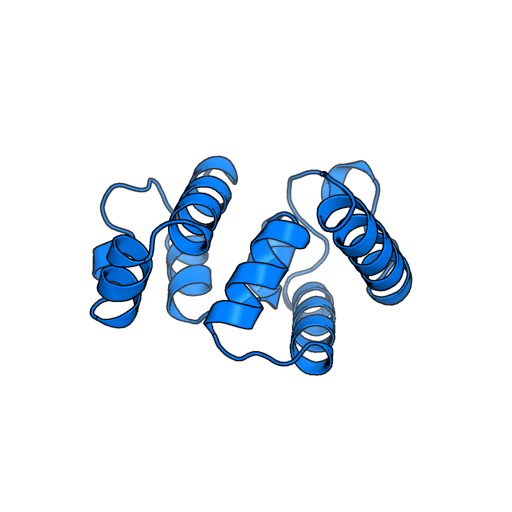5 1.00 61.12 99 GLY A C 1
ATOM 805 O O . GLY A 1 99 ? 15.884 2.346 -11.403 1.00 61.12 99 GLY A O 1
ATOM 806 N N . TYR A 1 100 ? 14.194 1.449 -12.554 1.00 67.19 100 TYR A N 1
ATOM 807 C CA . TYR A 1 100 ? 14.180 0.220 -11.780 1.00 67.19 100 TYR A CA 1
ATOM 808 C C . TYR A 1 100 ? 15.295 -0.714 -12.275 1.00 67.19 100 TYR A C 1
ATOM 810 O O . TYR A 1 100 ? 15.244 -1.208 -13.398 1.00 67.19 100 TYR A O 1
ATOM 818 N N . GLU A 1 101 ? 16.310 -0.950 -11.440 1.00 67.12 101 GLU A N 1
ATOM 819 C CA . GLU A 1 101 ? 17.502 -1.755 -11.778 1.00 67.12 101 GLU A CA 1
ATOM 820 C C . GLU A 1 101 ? 17.313 -3.269 -11.542 1.00 67.12 101 GLU A C 1
ATOM 822 O O . GLU A 1 101 ? 18.272 -4.033 -11.616 1.00 67.12 101 GLU A O 1
ATOM 827 N N . GLY A 1 102 ? 16.085 -3.715 -11.257 1.00 69.56 102 GLY A N 1
ATOM 828 C CA . GLY A 1 102 ? 15.767 -5.111 -10.941 1.00 69.56 102 GLY A CA 1
ATOM 829 C C . GLY A 1 102 ? 15.659 -5.403 -9.440 1.00 69.56 102 GLY A C 1
ATOM 830 O O . GLY A 1 102 ? 16.110 -4.624 -8.595 1.00 69.56 102 GLY A O 1
ATOM 831 N N . VAL A 1 103 ? 15.040 -6.543 -9.099 1.00 67.44 103 VAL A N 1
ATOM 832 C CA . VAL A 1 103 ? 14.786 -6.925 -7.697 1.00 67.44 103 VAL A CA 1
ATOM 833 C C . VAL A 1 103 ? 16.075 -7.183 -6.917 1.00 67.44 103 VAL A C 1
ATOM 835 O O . VAL A 1 103 ? 16.117 -6.836 -5.746 1.00 67.44 103 VAL A O 1
ATOM 838 N N . GLU A 1 104 ? 17.130 -7.730 -7.525 1.00 67.56 104 GLU A N 1
ATOM 839 C CA . GLU A 1 104 ? 18.386 -8.026 -6.809 1.00 67.56 104 GLU A CA 1
ATOM 840 C C . GLU A 1 104 ? 19.070 -6.747 -6.299 1.00 67.56 104 GLU A C 1
ATOM 842 O O . GLU A 1 104 ? 19.243 -6.573 -5.095 1.00 67.56 104 GLU A O 1
ATOM 847 N N . ALA A 1 105 ? 19.333 -5.781 -7.187 1.00 72.38 105 ALA A N 1
ATOM 848 C CA . ALA A 1 105 ? 19.899 -4.483 -6.807 1.00 72.38 105 ALA A CA 1
ATOM 849 C C . ALA A 1 105 ? 18.980 -3.688 -5.857 1.00 72.38 105 ALA A C 1
ATOM 851 O O . ALA A 1 105 ? 19.425 -2.835 -5.085 1.00 72.38 105 ALA A O 1
ATOM 852 N N . HIS A 1 106 ? 17.667 -3.923 -5.922 1.00 71.56 106 HIS A N 1
ATOM 853 C CA . HIS A 1 106 ? 16.711 -3.330 -4.994 1.00 71.56 106 HIS A CA 1
ATOM 854 C C . HIS A 1 106 ? 16.748 -3.987 -3.605 1.00 71.56 106 HIS A C 1
ATOM 856 O O . HIS A 1 106 ? 16.786 -3.272 -2.606 1.00 71.56 106 HIS A O 1
ATOM 862 N N . SER A 1 107 ? 16.802 -5.319 -3.550 1.00 71.44 107 SER A N 1
ATOM 863 C CA . SER A 1 107 ? 16.968 -6.119 -2.334 1.00 71.44 107 SER A CA 1
ATOM 864 C C . SER A 1 107 ? 18.236 -5.710 -1.587 1.00 71.44 107 SER A C 1
ATOM 866 O O . SER A 1 107 ? 18.182 -5.462 -0.384 1.00 71.44 107 SER A O 1
ATOM 868 N N . ASP A 1 108 ? 19.351 -5.543 -2.302 1.00 75.56 108 ASP A N 1
ATOM 869 C CA . ASP A 1 108 ? 20.618 -5.104 -1.710 1.00 75.56 108 ASP A CA 1
ATOM 870 C C . ASP A 1 108 ? 20.517 -3.702 -1.098 1.00 75.56 108 ASP A C 1
ATOM 872 O O . ASP A 1 108 ? 21.040 -3.457 -0.010 1.00 75.56 108 ASP A O 1
ATOM 876 N N . ARG A 1 109 ? 19.807 -2.779 -1.764 1.00 75.12 109 ARG A N 1
ATOM 877 C CA . ARG A 1 109 ? 19.548 -1.435 -1.226 1.00 75.12 109 ARG A CA 1
ATOM 878 C C . ARG A 1 109 ? 18.662 -1.476 0.012 1.00 75.12 109 ARG A C 1
ATOM 880 O O . ARG A 1 109 ? 18.993 -0.805 0.982 1.00 75.12 109 ARG A O 1
ATOM 887 N N . LEU A 1 110 ? 17.584 -2.264 -0.008 1.00 73.88 110 LEU A N 1
ATOM 888 C CA . LEU A 1 110 ? 16.693 -2.412 1.144 1.00 73.88 110 LEU A CA 1
ATOM 889 C C . LEU A 1 110 ? 17.431 -3.005 2.346 1.00 73.88 110 LEU A C 1
ATOM 891 O O . LEU A 1 110 ? 17.354 -2.436 3.432 1.00 73.88 110 LEU A O 1
ATOM 895 N N . GLY A 1 111 ? 18.212 -4.069 2.137 1.00 67.00 111 GLY A N 1
ATOM 896 C CA . GLY A 1 111 ? 19.041 -4.672 3.18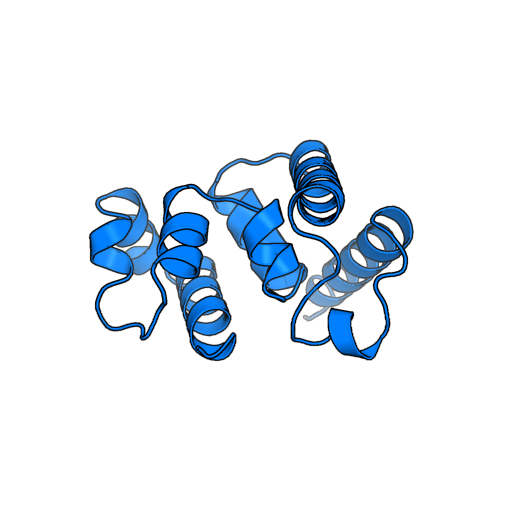3 1.00 67.00 111 GLY A CA 1
ATOM 897 C C . GLY A 1 111 ? 20.081 -3.703 3.755 1.00 67.00 111 GLY A C 1
ATOM 898 O O . GLY A 1 111 ? 20.319 -3.696 4.962 1.00 67.00 111 GLY A O 1
ATOM 899 N N . GLN A 1 112 ? 20.663 -2.831 2.923 1.00 61.84 112 GLN A N 1
ATOM 900 C CA . GLN A 1 112 ? 21.551 -1.764 3.394 1.00 61.84 112 GLN A CA 1
ATOM 901 C C . GLN A 1 112 ? 20.803 -0.706 4.217 1.00 61.84 112 GLN A C 1
ATOM 903 O O . GLN A 1 112 ? 21.299 -0.322 5.272 1.00 61.84 112 GLN A O 1
ATOM 908 N N . THR A 1 113 ? 19.618 -0.254 3.790 1.00 59.09 113 THR A N 1
ATOM 909 C CA . THR A 1 113 ? 18.818 0.720 4.558 1.00 59.09 113 THR A CA 1
ATOM 910 C C . THR A 1 113 ? 18.301 0.162 5.880 1.00 59.09 113 THR A C 1
ATOM 912 O O . THR A 1 113 ? 18.404 0.855 6.888 1.00 59.09 113 THR A O 1
ATOM 915 N N . SER A 1 114 ? 17.838 -1.092 5.923 1.00 57.44 114 SER A N 1
ATOM 916 C CA . SER A 1 114 ? 17.393 -1.723 7.173 1.00 57.44 114 SER A CA 1
ATOM 917 C C . SER A 1 114 ? 18.529 -1.825 8.196 1.00 57.44 114 SER A C 1
ATOM 919 O O . SER A 1 114 ? 18.321 -1.542 9.371 1.00 57.44 114 SER A O 1
ATOM 921 N N . ASN A 1 115 ? 19.756 -2.120 7.750 1.00 55.72 115 ASN A N 1
ATOM 922 C CA . ASN A 1 115 ? 20.934 -2.124 8.624 1.00 55.72 115 ASN A CA 1
ATOM 923 C C . ASN A 1 115 ? 21.349 -0.722 9.115 1.00 55.72 115 ASN A C 1
ATOM 925 O O . ASN A 1 115 ? 22.075 -0.619 10.101 1.00 55.72 115 ASN A O 1
ATOM 929 N N . ILE A 1 116 ? 20.938 0.352 8.432 1.00 54.50 116 ILE A N 1
ATOM 930 C CA . ILE A 1 116 ? 21.213 1.737 8.850 1.00 54.50 116 ILE A CA 1
ATOM 931 C C . ILE A 1 116 ? 20.182 2.204 9.890 1.00 54.50 116 ILE A C 1
ATOM 933 O O . ILE A 1 116 ? 20.545 2.924 10.819 1.00 54.50 116 ILE A O 1
ATOM 937 N N . GLU A 1 117 ? 18.920 1.782 9.772 1.00 49.81 117 GLU A N 1
ATOM 938 C CA . GLU A 1 117 ? 17.838 2.156 10.699 1.00 49.81 117 GLU A CA 1
ATOM 939 C C . GLU A 1 117 ? 17.973 1.490 12.083 1.00 49.81 117 GLU A C 1
ATOM 941 O O . GLU A 1 117 ? 17.570 2.086 13.079 1.00 49.81 117 GLU A O 1
ATOM 946 N N . ASP A 1 118 ? 18.635 0.330 12.171 1.00 46.56 118 ASP A N 1
ATOM 947 C CA . ASP A 1 118 ? 18.935 -0.376 13.435 1.00 46.56 118 ASP A CA 1
ATOM 948 C C . ASP A 1 118 ? 20.214 0.149 14.143 1.00 46.56 118 ASP A C 1
ATOM 950 O O . ASP A 1 118 ? 20.641 -0.351 15.184 1.00 46.56 118 ASP A O 1
ATOM 954 N N . GLY A 1 119 ? 20.859 1.177 13.571 1.00 38.62 119 GLY A N 1
ATOM 955 C CA . GLY A 1 119 ? 22.116 1.774 14.042 1.00 38.62 119 GLY A CA 1
ATOM 956 C C . GLY A 1 119 ? 21.977 3.120 14.765 1.00 38.62 119 GLY A C 1
ATOM 957 O O . GLY A 1 119 ? 22.961 3.855 14.861 1.00 38.62 119 GLY A O 1
ATOM 958 N N . GLY A 1 120 ? 20.780 3.482 15.235 1.00 36.56 120 GLY A N 1
ATOM 959 C CA . GLY A 1 120 ? 20.512 4.750 15.923 1.00 36.56 120 GLY A CA 1
ATOM 960 C C . GLY A 1 120 ? 20.248 4.576 17.418 1.00 36.56 120 GLY A C 1
ATOM 961 O O . GLY A 1 120 ? 19.102 4.384 17.811 1.00 36.56 120 GLY A O 1
ATOM 962 N N . ASN A 1 121 ? 21.301 4.671 18.237 1.00 36.53 121 ASN A N 1
ATOM 963 C CA . ASN A 1 121 ? 21.215 4.862 19.692 1.00 36.53 121 ASN A CA 1
ATOM 964 C C . ASN A 1 121 ? 20.986 6.334 20.050 1.00 36.53 121 ASN A C 1
ATOM 966 O O . ASN A 1 121 ? 21.815 7.163 19.607 1.00 36.53 121 ASN A O 1
#

Foldseek 3Di:
DDLVLLQVLLVCCLPDPVLVVVCVVPVLVSCPPGPDDPQSSCCRNVVQLLSNVQQPHDPLSNVSVCVSVVNDPVNSLVSVVVSCVPVNHRDDYPCVVVPDPHSVVVVVVNVVVVVVVVPDD

Solvent-accessible surface area (backbone atoms only — not comparable to full-atom values): 6848 Å² total; per-residue (Å²): 130,55,66,62,44,59,48,50,52,45,53,49,44,70,73,32,69,70,52,38,53,46,30,74,74,35,46,71,66,58,50,65,92,53,77,64,50,75,68,55,49,45,26,64,63,67,67,32,55,12,56,40,41,24,55,24,51,55,66,71,59,49,50,50,50,35,50,74,69,70,45,49,72,69,56,50,54,46,35,43,51,52,15,36,76,73,74,34,74,44,70,31,59,70,50,45,74,71,54,78,81,51,64,66,65,47,49,54,50,49,56,51,50,55,62,54,69,77,65,74,132

Mean predicted aligned error: 6.3 Å

Secondary structure (DSSP, 8-state):
--HHHHHHHHHHHTT-HHHHHHHHH-HHHHTTTS---HHHHHHHHTT-HHHHHHHT--HHHHHHHHHHTT--HHHHHHHHHHHHHHH-S--SSHHHHH----HHHHHHHHHHHHHHHTT--

pLDDT: mean 84.54, std 14.53, range [36.53, 96.5]

Sequence (121 aa):
MSLYYVQKFLFELNRDEDFQSRYAADRRGALAGFDLSDEEQRALTEPDIGLLFHIGVNGQILMHFAAFHSIEWQDYLQQMRDGIDTHGPVREGVYAVTGYEGVEAHSDRLGQTSNIEDGGN

Nearest PDB structures (foldseek):
  3wrb-assembly1_A  TM=7.834E-01  e=1.103E-02  Sphingomonas paucimobilis
  3wrc-assembly1_A  TM=8.784E-01  e=4.221E-02  Sphingomonas paucimobilis
  3wrc-assembly1_B  TM=8.849E-01  e=5.753E-02  Sphingomonas paucimobilis
  3wpm-assembly1_A  TM=7.796E-01  e=2.393E-02  Sphingobium sp. SYK-6
  1bou-assembly1_C  TM=8.665E-01  e=2.999E-01  Sphingomonas paucimobilis